Protein AF-A0A2X2WLP1-F1 (afdb_monomer_lite)

Foldseek 3Di:
DPPPCPPDPDDDDPVVVVVPDPCVPCLVCLLVVLVVVLVVLVVCVVVPNDPPVRSVVSNVVSVVVNVVCVVPSCVSVVVPPVVPVPPPPPDDDD

Sequence (94 aa):
MALWGGRFTQAADQRFKQFNDSLRFDYRLAEQDIVGSVAWSKALVTVGVLTADEQLQLEEALSALLEEVRVNPQQILGKRRGRYSQLGGRQTDR

Structure (mmCIF, N/CA/C/O backbone):
data_AF-A0A2X2WLP1-F1
#
_entry.id   AF-A0A2X2WLP1-F1
#
loop_
_atom_site.group_PDB
_atom_site.id
_atom_site.type_symbol
_atom_site.label_atom_id
_atom_site.label_alt_id
_atom_site.label_comp_id
_atom_site.label_asym_id
_atom_site.label_entity_id
_atom_site.label_seq_id
_atom_site.pdbx_PDB_ins_code
_atom_site.Cartn_x
_atom_site.Cartn_y
_atom_site.Cartn_z
_atom_site.occupancy
_atom_site.B_iso_or_equiv
_atom_site.auth_seq_id
_atom_site.auth_comp_id
_atom_site.auth_asym_id
_atom_site.auth_atom_id
_atom_site.pdbx_PDB_model_num
ATOM 1 N N . MET A 1 1 ? 14.011 8.810 -0.145 1.00 47.72 1 MET A N 1
ATOM 2 C CA . MET A 1 1 ? 14.582 7.990 0.939 1.00 47.72 1 MET A CA 1
ATOM 3 C C . MET A 1 1 ? 14.477 6.530 0.540 1.00 47.72 1 MET A C 1
ATOM 5 O O . MET A 1 1 ? 13.466 6.157 -0.045 1.00 47.72 1 MET A O 1
ATOM 9 N N . ALA A 1 2 ? 15.534 5.744 0.739 1.00 60.53 2 ALA A N 1
ATOM 10 C CA . ALA A 1 2 ? 15.461 4.292 0.593 1.00 60.53 2 ALA A CA 1
ATOM 11 C C . ALA A 1 2 ? 14.805 3.713 1.855 1.00 60.53 2 ALA A C 1
ATOM 13 O O . ALA A 1 2 ? 15.124 4.183 2.945 1.00 60.53 2 ALA A O 1
ATOM 14 N N . LEU A 1 3 ? 13.940 2.702 1.715 1.00 59.59 3 LEU A N 1
ATOM 15 C CA . LEU A 1 3 ? 13.254 2.033 2.838 1.00 59.59 3 LEU A CA 1
ATOM 16 C C . LEU A 1 3 ? 14.214 1.461 3.907 1.00 59.59 3 LEU A C 1
ATOM 18 O O . LEU A 1 3 ? 13.789 1.162 5.012 1.00 59.59 3 LEU A O 1
ATOM 22 N N . TRP A 1 4 ? 15.511 1.361 3.598 1.00 62.94 4 TRP A N 1
ATOM 23 C CA . TRP A 1 4 ? 16.538 0.706 4.416 1.00 62.94 4 TRP A CA 1
ATOM 24 C C . TRP A 1 4 ? 17.761 1.609 4.677 1.00 62.94 4 TRP A C 1
ATOM 26 O O . TRP A 1 4 ? 18.850 1.131 4.984 1.00 62.94 4 TRP A O 1
ATOM 36 N N . GLY A 1 5 ? 17.613 2.930 4.520 1.00 66.25 5 GLY A N 1
ATOM 37 C CA . GLY A 1 5 ? 18.733 3.882 4.570 1.00 66.25 5 GLY A CA 1
ATOM 38 C C . GLY A 1 5 ? 19.334 4.142 5.957 1.00 66.25 5 GLY A C 1
ATOM 39 O O . GLY A 1 5 ? 20.397 4.740 6.036 1.00 66.25 5 GLY A O 1
ATOM 40 N N . GLY A 1 6 ? 18.696 3.702 7.046 1.00 74.50 6 GLY A N 1
ATOM 41 C CA . GLY A 1 6 ? 19.116 4.060 8.410 1.00 74.50 6 GLY A CA 1
ATOM 42 C C . GLY A 1 6 ? 20.435 3.435 8.883 1.00 74.50 6 GLY A C 1
ATOM 43 O O . GLY A 1 6 ? 21.033 3.930 9.832 1.00 74.50 6 GLY A O 1
ATOM 44 N N . ARG A 1 7 ? 20.906 2.360 8.237 1.00 80.88 7 ARG A N 1
ATOM 45 C CA . ARG A 1 7 ? 22.129 1.633 8.634 1.00 80.88 7 ARG A CA 1
ATOM 46 C C . ARG A 1 7 ? 23.362 1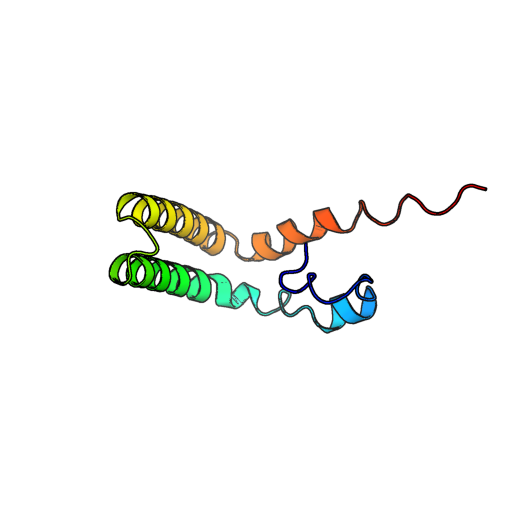.985 7.795 1.00 80.88 7 ARG A C 1
ATOM 48 O O . ARG A 1 7 ? 24.475 1.666 8.200 1.00 80.88 7 ARG A O 1
ATOM 55 N N . PHE A 1 8 ? 23.184 2.637 6.647 1.00 76.88 8 PHE A N 1
ATOM 56 C CA . PHE A 1 8 ? 24.270 2.971 5.726 1.00 76.88 8 PHE A CA 1
ATOM 57 C C . PHE A 1 8 ? 24.482 4.481 5.682 1.00 76.88 8 PHE A C 1
ATOM 59 O O . PHE A 1 8 ? 23.540 5.247 5.518 1.00 76.88 8 PHE A O 1
ATOM 66 N N . THR A 1 9 ? 25.735 4.909 5.798 1.00 76.75 9 THR A N 1
ATOM 67 C CA . THR A 1 9 ? 26.113 6.329 5.759 1.00 76.75 9 THR A CA 1
ATOM 68 C C . THR A 1 9 ? 26.303 6.858 4.336 1.00 76.75 9 THR A C 1
ATOM 70 O O . THR A 1 9 ? 26.270 8.067 4.123 1.00 76.75 9 THR A O 1
ATOM 73 N N . GLN A 1 10 ? 26.487 5.970 3.355 1.00 79.62 10 GLN A N 1
ATOM 74 C CA . GLN A 1 10 ? 26.735 6.312 1.954 1.00 79.62 10 GLN A CA 1
ATOM 75 C C . GLN A 1 10 ? 25.569 5.887 1.057 1.00 79.62 10 GLN A C 1
ATOM 77 O O . GLN A 1 10 ? 24.869 4.909 1.327 1.00 79.62 10 GLN A O 1
ATOM 82 N N . ALA A 1 11 ? 25.370 6.622 -0.038 1.00 76.62 11 ALA A N 1
ATOM 83 C CA . ALA A 1 11 ? 24.392 6.264 -1.056 1.00 76.62 11 ALA A CA 1
ATOM 84 C C . ALA A 1 11 ? 24.855 5.037 -1.862 1.00 76.62 11 ALA A C 1
ATOM 86 O O . ALA A 1 11 ? 26.044 4.862 -2.120 1.00 76.62 11 ALA A O 1
ATOM 87 N N . ALA A 1 12 ? 23.904 4.206 -2.296 1.00 75.25 12 ALA A N 1
ATOM 88 C CA . ALA A 1 12 ? 24.195 3.081 -3.180 1.00 75.25 12 ALA A CA 1
ATOM 89 C C . ALA A 1 12 ? 24.665 3.563 -4.565 1.00 75.25 12 ALA A C 1
ATOM 91 O O . ALA A 1 12 ? 24.093 4.508 -5.116 1.00 75.25 12 ALA A O 1
ATOM 92 N N . ASP A 1 13 ? 25.651 2.868 -5.144 1.00 85.56 13 ASP A N 1
ATOM 93 C CA . ASP A 1 13 ? 26.092 3.080 -6.530 1.00 85.56 13 ASP A CA 1
ATOM 94 C C . ASP A 1 13 ? 24.892 2.963 -7.490 1.00 85.56 13 ASP A C 1
A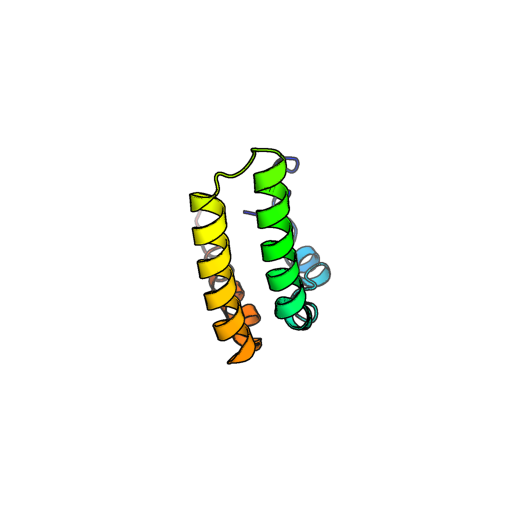TOM 96 O O . ASP A 1 13 ? 24.018 2.100 -7.345 1.00 85.56 13 ASP A O 1
ATOM 100 N N . GLN A 1 14 ? 24.830 3.849 -8.485 1.00 82.00 14 GLN A N 1
ATOM 101 C CA . GLN A 1 14 ? 23.707 3.929 -9.416 1.00 82.00 14 GLN A CA 1
ATOM 102 C C . GLN A 1 14 ? 23.535 2.651 -10.250 1.00 82.00 14 GLN A C 1
ATOM 104 O O . GLN A 1 14 ? 22.401 2.247 -10.515 1.00 82.00 14 GLN A O 1
ATOM 109 N N . ARG A 1 15 ? 24.633 1.985 -10.623 1.00 84.75 15 ARG A N 1
ATOM 110 C CA . ARG A 1 15 ? 24.613 0.706 -11.349 1.00 84.75 15 ARG A CA 1
ATOM 111 C C . ARG A 1 15 ? 24.089 -0.404 -10.455 1.00 84.75 15 ARG A C 1
ATOM 113 O O . ARG A 1 15 ? 23.246 -1.182 -10.887 1.00 84.75 15 ARG A O 1
ATOM 120 N N . PHE A 1 16 ? 24.523 -0.427 -9.194 1.00 84.88 16 PHE A N 1
ATOM 121 C CA . PHE A 1 16 ? 24.009 -1.380 -8.211 1.00 84.88 16 PHE A CA 1
ATOM 122 C C . PHE A 1 16 ? 22.501 -1.200 -8.005 1.00 84.88 16 PHE A C 1
ATOM 124 O O . PHE A 1 16 ? 21.748 -2.171 -8.002 1.00 84.88 16 PHE A O 1
ATOM 131 N N . LYS A 1 17 ? 22.036 0.051 -7.934 1.00 81.75 17 LYS A N 1
ATOM 132 C CA . LYS A 1 17 ? 20.610 0.360 -7.823 1.00 81.75 17 LYS A CA 1
ATOM 133 C C . LYS A 1 17 ? 19.809 -0.118 -9.036 1.00 81.75 17 LYS A C 1
ATOM 135 O O . LYS A 1 17 ? 18.757 -0.712 -8.849 1.00 81.75 17 LYS A O 1
ATOM 140 N N . GLN A 1 18 ? 20.285 0.127 -10.257 1.00 84.19 18 GLN A N 1
ATOM 141 C CA . GLN A 1 18 ? 19.612 -0.334 -11.481 1.00 84.19 18 GLN A CA 1
ATOM 142 C C . GLN A 1 18 ? 19.594 -1.860 -11.594 1.00 84.19 1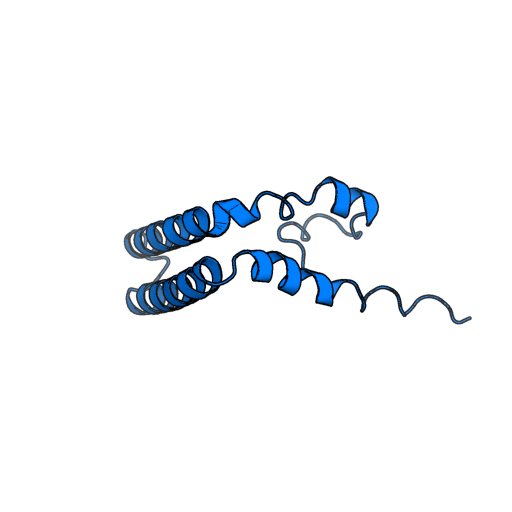8 GLN A C 1
ATOM 144 O O . GLN A 1 18 ? 18.612 -2.425 -12.063 1.00 84.19 18 GLN A O 1
ATOM 149 N N . PHE A 1 19 ? 20.670 -2.518 -11.160 1.00 86.69 19 PHE A N 1
ATOM 150 C CA . PHE A 1 19 ? 20.764 -3.972 -11.147 1.00 86.69 19 PHE A CA 1
ATOM 151 C C . PHE A 1 19 ? 19.777 -4.605 -10.157 1.00 86.69 19 PHE A C 1
ATOM 153 O O . PHE A 1 19 ? 19.141 -5.603 -10.481 1.00 86.69 19 PHE A O 1
ATOM 160 N N . ASN A 1 20 ? 19.625 -4.009 -8.972 1.00 87.50 20 ASN A N 1
ATOM 161 C CA . ASN A 1 20 ? 18.733 -4.501 -7.924 1.00 87.50 20 ASN A CA 1
ATOM 162 C C . ASN A 1 20 ? 17.253 -4.116 -8.133 1.00 87.50 20 ASN A C 1
ATOM 164 O O . ASN A 1 20 ? 16.382 -4.736 -7.532 1.00 87.50 20 ASN A O 1
ATOM 168 N N . ASP A 1 21 ? 16.948 -3.114 -8.966 1.00 86.50 21 ASP A N 1
ATOM 169 C CA . ASP A 1 21 ? 15.575 -2.630 -9.153 1.00 86.50 21 ASP A CA 1
ATOM 170 C C . ASP A 1 21 ? 14.712 -3.638 -9.928 1.00 86.50 21 ASP A C 1
ATOM 172 O O . ASP A 1 21 ? 14.888 -3.863 -11.131 1.00 86.50 21 ASP A O 1
ATOM 176 N N . SER A 1 22 ? 13.731 -4.216 -9.240 1.00 90.56 22 SER A N 1
ATOM 177 C CA . SER A 1 22 ? 12.795 -5.189 -9.804 1.00 90.56 22 SER A CA 1
ATOM 178 C C . SER A 1 22 ? 11.537 -4.553 -10.402 1.00 90.56 22 SER A C 1
ATOM 180 O O . SER A 1 22 ? 10.812 -5.192 -11.164 1.00 90.56 22 SER A O 1
ATOM 182 N N . LEU A 1 23 ? 11.305 -3.255 -10.155 1.00 87.75 23 LEU A N 1
ATOM 183 C CA . LEU A 1 23 ? 10.062 -2.568 -10.527 1.00 87.75 23 LEU A CA 1
ATOM 184 C C . LEU A 1 23 ? 9.726 -2.670 -12.023 1.00 87.75 23 LEU A C 1
ATOM 186 O O . LEU A 1 23 ? 8.557 -2.706 -12.395 1.00 87.75 23 LEU A O 1
ATOM 190 N N . ARG A 1 24 ? 10.749 -2.757 -12.883 1.00 87.44 24 ARG A N 1
ATOM 191 C CA . ARG A 1 24 ? 10.601 -2.914 -14.341 1.00 87.44 24 ARG A CA 1
ATOM 192 C C . ARG A 1 24 ? 9.791 -4.149 -14.756 1.00 87.44 24 ARG A C 1
ATOM 194 O O . ARG A 1 24 ? 9.304 -4.186 -15.880 1.00 87.44 24 ARG A O 1
ATOM 201 N N . PHE A 1 25 ? 9.666 -5.148 -13.884 1.00 89.00 25 PHE A N 1
ATOM 202 C CA . PHE A 1 25 ? 8.854 -6.343 -14.114 1.00 89.00 25 PHE A CA 1
ATOM 203 C C . PHE A 1 25 ? 7.814 -6.574 -13.007 1.00 89.00 25 PHE A C 1
ATOM 205 O O . PHE A 1 25 ? 6.708 -7.012 -13.325 1.00 89.00 25 PHE A O 1
ATOM 212 N N . ASP A 1 26 ? 8.108 -6.202 -11.757 1.00 92.88 26 ASP A N 1
ATOM 213 C CA . ASP A 1 26 ? 7.196 -6.393 -10.618 1.00 92.88 26 ASP A CA 1
ATOM 214 C C . ASP A 1 26 ? 5.949 -5.505 -10.668 1.00 92.88 26 ASP A C 1
ATOM 216 O O . ASP A 1 26 ? 4.960 -5.828 -10.020 1.00 92.88 26 ASP A O 1
ATOM 220 N N . TYR A 1 27 ? 5.927 -4.429 -11.468 1.00 90.44 27 TYR A N 1
ATOM 221 C CA . TYR A 1 27 ? 4.724 -3.589 -11.620 1.00 90.44 27 TYR A CA 1
ATOM 222 C C . TYR A 1 27 ? 3.483 -4.383 -12.072 1.00 90.44 27 TYR A C 1
ATOM 224 O O . TYR A 1 27 ? 2.357 -3.951 -11.848 1.00 90.44 27 TYR A O 1
ATOM 232 N N . ARG A 1 28 ? 3.682 -5.562 -12.676 1.00 91.94 28 ARG A N 1
ATOM 233 C CA . ARG A 1 28 ? 2.614 -6.503 -13.041 1.00 91.94 28 ARG A CA 1
ATOM 234 C C . ARG A 1 28 ? 1.867 -7.072 -11.832 1.00 91.94 28 ARG A C 1
ATOM 236 O O . ARG A 1 28 ? 0.764 -7.571 -12.009 1.00 91.94 28 ARG A O 1
ATOM 243 N N . LEU A 1 29 ? 2.475 -7.024 -10.647 1.00 94.94 29 LEU A N 1
ATOM 244 C CA . LEU A 1 29 ? 1.912 -7.502 -9.385 1.00 94.94 29 LEU A CA 1
ATOM 245 C C . LEU A 1 29 ? 1.235 -6.388 -8.571 1.00 94.94 29 LEU A C 1
ATOM 247 O O . LEU A 1 29 ? 0.828 -6.617 -7.435 1.00 94.94 29 LEU A O 1
ATOM 251 N N . ALA A 1 30 ? 1.124 -5.175 -9.123 1.00 93.88 30 ALA A N 1
ATOM 252 C CA . ALA A 1 30 ? 0.607 -4.021 -8.395 1.00 93.88 30 ALA A CA 1
ATOM 253 C C . ALA A 1 30 ? -0.837 -4.216 -7.906 1.00 93.88 30 ALA A C 1
ATOM 255 O O . ALA A 1 30 ? -1.158 -3.810 -6.794 1.00 93.88 30 ALA A O 1
ATOM 256 N N . GLU A 1 31 ? -1.700 -4.878 -8.684 1.00 94.94 31 GLU A N 1
ATOM 257 C CA . GLU A 1 31 ? -3.070 -5.168 -8.241 1.00 94.94 31 GLU A CA 1
ATOM 258 C C . GLU A 1 31 ? -3.087 -6.100 -7.021 1.00 94.94 31 GLU A C 1
ATOM 260 O O . GLU A 1 31 ? -3.825 -5.864 -6.066 1.00 94.94 31 GLU A O 1
ATOM 265 N N . GLN A 1 32 ? -2.246 -7.138 -7.021 1.00 96.81 32 GLN A N 1
ATOM 266 C CA . GLN A 1 32 ? -2.139 -8.083 -5.910 1.00 96.81 32 GLN A CA 1
ATOM 267 C C . GLN A 1 32 ? -1.568 -7.411 -4.657 1.00 96.81 32 GLN A C 1
ATOM 269 O O . GLN A 1 32 ? -2.063 -7.662 -3.560 1.00 96.81 32 GLN A O 1
ATOM 274 N N . ASP A 1 33 ? -0.569 -6.539 -4.818 1.00 96.19 33 ASP A N 1
ATOM 275 C CA . ASP A 1 33 ? 0.027 -5.769 -3.720 1.00 96.19 33 ASP A CA 1
ATOM 276 C C . ASP A 1 33 ? -0.992 -4.816 -3.072 1.00 96.19 33 ASP A C 1
ATOM 278 O O . ASP A 1 33 ? -1.096 -4.745 -1.845 1.00 96.19 33 ASP A O 1
ATOM 282 N N . ILE A 1 34 ? -1.823 -4.150 -3.882 1.00 96.06 34 ILE A N 1
ATOM 283 C CA . ILE A 1 34 ? -2.886 -3.266 -3.389 1.00 96.06 34 ILE A CA 1
ATOM 284 C C . ILE A 1 34 ? -3.961 -4.057 -2.633 1.00 96.06 34 ILE A C 1
ATOM 286 O O . ILE A 1 34 ? -4.321 -3.685 -1.516 1.00 96.06 34 ILE A O 1
ATOM 290 N N . VAL A 1 35 ? -4.443 -5.176 -3.186 1.00 96.62 35 VAL A N 1
ATOM 291 C CA . VAL A 1 35 ? -5.436 -6.026 -2.500 1.00 96.62 35 VAL A CA 1
ATOM 292 C C . VAL A 1 35 ? -4.869 -6.588 -1.192 1.00 96.62 35 VAL A C 1
ATOM 294 O O . VAL A 1 35 ? -5.546 -6.567 -0.162 1.00 96.62 35 VAL A O 1
ATOM 297 N N . GLY A 1 36 ? -3.611 -7.036 -1.205 1.00 97.69 36 GLY A N 1
ATOM 298 C CA . GLY A 1 36 ? -2.905 -7.479 -0.004 1.00 97.69 36 GLY A CA 1
ATOM 299 C C . GLY A 1 36 ? -2.788 -6.371 1.044 1.00 97.69 36 GLY A C 1
ATOM 300 O O . GLY A 1 36 ? -3.022 -6.619 2.226 1.00 97.69 36 GLY A O 1
ATOM 301 N N . SER A 1 37 ? -2.519 -5.136 0.616 1.00 97.94 37 SER A N 1
ATOM 302 C CA . SER A 1 37 ? -2.439 -3.964 1.495 1.00 97.94 37 SER A CA 1
ATOM 303 C C . SER A 1 37 ? -3.780 -3.630 2.155 1.00 97.94 37 SER A C 1
ATOM 305 O O . SER A 1 37 ? -3.804 -3.308 3.342 1.00 97.94 37 SER A O 1
ATOM 307 N N . VAL A 1 38 ? -4.902 -3.765 1.436 1.00 97.50 38 VAL A N 1
ATOM 308 C CA . VAL A 1 38 ? -6.251 -3.600 2.013 1.00 97.50 38 VAL A CA 1
ATOM 309 C C . VAL A 1 38 ? -6.548 -4.688 3.048 1.00 97.50 38 VAL A C 1
ATOM 311 O O . VAL A 1 38 ? -7.071 -4.406 4.124 1.00 97.50 38 VAL A O 1
ATOM 314 N N . ALA A 1 39 ? -6.199 -5.944 2.763 1.00 97.75 39 ALA A N 1
ATOM 315 C CA . ALA A 1 39 ? -6.369 -7.023 3.737 1.00 97.75 39 ALA A CA 1
ATOM 316 C C . ALA A 1 39 ? -5.502 -6.796 4.988 1.00 97.75 39 ALA A C 1
ATOM 318 O O . ALA A 1 39 ? -5.955 -7.003 6.116 1.00 97.75 39 ALA A O 1
ATOM 319 N N . TRP A 1 40 ? -4.270 -6.320 4.795 1.00 98.06 40 TRP A N 1
ATOM 320 C CA . TRP A 1 40 ? -3.360 -6.001 5.887 1.00 98.06 40 TRP A CA 1
ATOM 321 C C . TRP A 1 40 ? -3.854 -4.825 6.735 1.00 98.06 40 TRP A C 1
ATOM 323 O O . TRP A 1 40 ? -3.790 -4.902 7.960 1.00 98.06 40 TRP A O 1
ATOM 333 N N . SER A 1 41 ? -4.416 -3.773 6.129 1.00 97.81 41 SER A N 1
ATOM 334 C CA . SER A 1 41 ? -4.975 -2.647 6.891 1.00 97.81 41 SER A CA 1
ATOM 335 C C . SER A 1 41 ? -6.125 -3.090 7.802 1.00 97.81 41 SER A C 1
ATOM 337 O O . SER A 1 41 ? -6.182 -2.673 8.957 1.00 97.81 41 SER A O 1
ATOM 339 N N . LYS A 1 42 ? -6.972 -4.024 7.346 1.00 97.31 42 LYS A N 1
ATOM 340 C CA . LYS A 1 42 ? -8.018 -4.652 8.175 1.00 97.31 42 LYS A CA 1
ATOM 341 C C . LYS A 1 42 ? -7.428 -5.442 9.341 1.00 97.31 42 LYS A C 1
ATOM 343 O O . LYS A 1 42 ? -7.931 -5.344 10.457 1.00 97.31 42 LYS A O 1
ATOM 348 N N . ALA A 1 43 ? -6.339 -6.179 9.117 1.00 98.06 43 ALA A N 1
ATOM 349 C CA . ALA A 1 43 ? -5.635 -6.883 10.189 1.00 98.06 43 ALA A CA 1
ATOM 350 C C . ALA A 1 43 ? -5.026 -5.917 11.224 1.00 98.06 43 ALA A C 1
ATOM 352 O O . ALA A 1 43 ? -5.035 -6.212 12.413 1.00 98.06 43 ALA A O 1
ATOM 353 N N . LEU A 1 44 ? -4.546 -4.741 10.811 1.00 98.12 44 LEU A N 1
ATOM 354 C CA . LEU A 1 44 ? -3.998 -3.745 11.739 1.00 98.12 44 LEU A CA 1
ATOM 355 C C . LEU A 1 44 ? -5.053 -3.139 12.677 1.00 98.12 44 LEU A C 1
ATOM 357 O O . LEU A 1 44 ? -4.716 -2.769 13.803 1.00 98.12 44 LEU A O 1
ATOM 361 N N . VAL A 1 45 ? -6.321 -3.086 12.259 1.00 98.00 45 VAL A N 1
ATOM 362 C CA . VAL A 1 45 ? -7.429 -2.680 13.142 1.00 98.00 45 VAL A CA 1
ATOM 363 C C . VAL A 1 45 ? -7.652 -3.704 14.251 1.00 98.00 45 VAL A C 1
ATOM 365 O O . VAL A 1 45 ? -7.872 -3.325 15.399 1.00 98.00 45 VAL A O 1
ATOM 368 N N . THR A 1 46 ? -7.544 -5.005 13.955 1.00 97.75 46 THR A N 1
ATOM 369 C CA . THR A 1 46 ? -7.811 -6.056 14.958 1.00 97.75 46 THR A CA 1
ATOM 370 C C . THR A 1 46 ? -6.794 -6.065 16.097 1.00 97.75 46 THR A C 1
ATOM 372 O O . THR A 1 46 ? -7.120 -6.484 17.206 1.00 97.75 46 THR A O 1
ATOM 375 N N . VAL A 1 47 ? -5.581 -5.569 15.843 1.00 97.88 47 VAL A N 1
ATOM 376 C CA . VAL A 1 47 ? -4.511 -5.423 16.842 1.00 97.88 47 VAL A CA 1
ATOM 377 C C . VAL A 1 47 ? -4.396 -4.000 17.402 1.00 97.88 47 VAL A C 1
ATOM 379 O O . VAL A 1 47 ? -3.468 -3.716 18.155 1.00 97.88 47 VAL A O 1
ATOM 382 N N . GLY A 1 48 ? -5.321 -3.101 17.047 1.00 96.69 48 GLY A N 1
ATOM 383 C CA . GLY A 1 48 ? -5.380 -1.734 17.574 1.00 96.69 48 GLY A CA 1
ATOM 384 C C . GLY A 1 48 ? -4.256 -0.810 17.100 1.00 96.69 48 GLY A C 1
ATOM 385 O O . GLY A 1 48 ? -3.989 0.197 17.749 1.00 96.69 48 GLY A O 1
ATOM 386 N N . VAL A 1 49 ? -3.581 -1.142 15.994 1.00 98.06 49 VAL A N 1
ATOM 387 C CA . VAL A 1 49 ? -2.564 -0.268 15.379 1.00 98.06 49 VAL A CA 1
ATOM 388 C C . VAL A 1 49 ? -3.221 0.846 14.564 1.00 98.06 49 VAL A C 1
ATOM 390 O O . VAL A 1 49 ? -2.691 1.952 14.519 1.00 98.06 49 VAL A O 1
ATOM 393 N N . LEU A 1 50 ? -4.359 0.553 13.931 1.00 97.31 50 LEU A N 1
ATOM 394 C CA . LEU A 1 50 ? -5.183 1.525 13.215 1.00 97.31 50 LEU A CA 1
ATOM 395 C C . LEU A 1 50 ? -6.564 1.621 13.857 1.00 97.31 50 LEU A C 1
ATOM 397 O O . LEU A 1 50 ? -7.128 0.621 14.307 1.00 97.31 50 LEU A O 1
ATOM 401 N N . THR A 1 51 ? -7.132 2.819 13.837 1.00 98.25 51 THR A N 1
ATOM 402 C CA . THR A 1 51 ? -8.563 3.020 14.073 1.00 98.25 51 THR A CA 1
ATOM 403 C C . THR A 1 51 ? -9.384 2.576 12.857 1.00 98.25 51 THR A C 1
ATOM 405 O O . THR A 1 51 ? -8.865 2.428 11.748 1.00 98.25 51 THR A O 1
ATOM 408 N N . ALA A 1 52 ? -10.689 2.369 13.055 1.00 97.56 52 ALA A N 1
ATOM 409 C CA . ALA A 1 52 ? -11.600 2.030 11.961 1.00 97.56 52 ALA A CA 1
ATOM 410 C C . ALA A 1 52 ? -11.658 3.140 10.892 1.00 97.56 52 ALA A C 1
ATOM 412 O O . ALA A 1 52 ? -11.652 2.839 9.702 1.00 97.56 52 ALA A O 1
ATOM 413 N N . ASP A 1 53 ? -11.637 4.409 11.311 1.00 98.06 53 ASP A N 1
ATOM 414 C CA . ASP A 1 53 ? -11.675 5.554 10.396 1.00 98.06 53 ASP A CA 1
ATOM 415 C C . ASP A 1 53 ? -10.392 5.655 9.557 1.00 98.06 53 ASP A C 1
ATOM 417 O O . ASP A 1 53 ? -10.456 5.864 8.346 1.00 98.06 53 ASP A O 1
ATOM 421 N N . GLU A 1 54 ? -9.219 5.449 10.170 1.00 97.88 54 GLU A N 1
ATOM 422 C CA . GLU A 1 54 ? -7.942 5.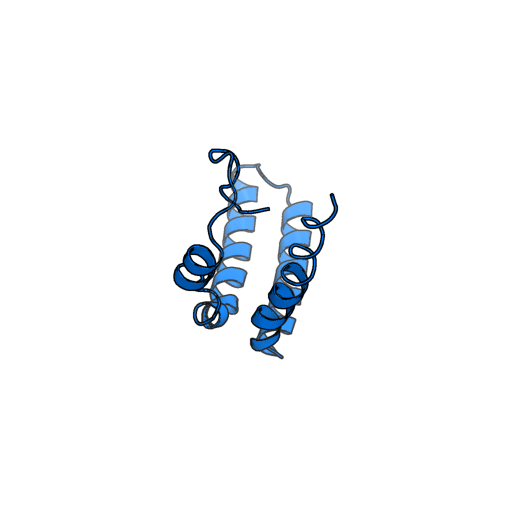408 9.442 1.00 97.88 54 GLU A CA 1
ATOM 423 C C . GLU A 1 54 ? -7.903 4.251 8.441 1.00 97.88 54 GLU A C 1
ATOM 425 O O . GLU A 1 54 ? -7.424 4.418 7.318 1.00 97.88 54 GLU A O 1
ATOM 430 N N . GLN A 1 55 ? -8.422 3.080 8.824 1.00 98.25 55 GLN A N 1
ATOM 431 C CA . GLN A 1 55 ? -8.491 1.929 7.930 1.00 98.25 55 GLN A CA 1
ATOM 432 C C . GLN A 1 55 ? -9.410 2.191 6.738 1.00 98.25 55 GLN A C 1
ATOM 434 O O . GLN A 1 55 ? -9.029 1.849 5.617 1.00 98.25 55 GLN A O 1
ATOM 439 N N . LEU A 1 56 ? -10.566 2.821 6.958 1.00 98.06 56 LEU A N 1
ATOM 440 C CA . LEU A 1 56 ? -11.498 3.169 5.890 1.00 98.06 56 LEU A CA 1
ATOM 441 C C . LEU A 1 56 ? -10.861 4.151 4.899 1.00 98.06 56 LEU A C 1
ATOM 443 O O . LEU A 1 56 ? -10.878 3.901 3.697 1.00 98.06 56 LEU A O 1
ATOM 447 N N . GLN A 1 57 ? -10.210 5.207 5.395 1.00 98.12 57 GLN A N 1
ATOM 448 C CA . GLN A 1 57 ? -9.495 6.167 4.544 1.00 98.12 57 GLN A CA 1
ATOM 449 C C . GLN A 1 57 ? -8.379 5.497 3.726 1.00 98.12 57 GLN A C 1
ATOM 451 O O . GLN A 1 57 ? -8.189 5.803 2.546 1.00 98.12 57 GLN A O 1
ATOM 456 N N . LEU A 1 58 ? -7.646 4.558 4.334 1.00 97.56 58 LEU A N 1
ATOM 457 C CA . LEU A 1 58 ? -6.633 3.754 3.649 1.00 97.56 58 LEU A CA 1
ATOM 458 C C . LEU A 1 58 ? -7.243 2.873 2.555 1.00 97.56 58 LEU A C 1
ATOM 460 O O . LEU A 1 58 ? -6.697 2.806 1.456 1.00 97.56 58 LEU A O 1
ATOM 464 N N . GLU A 1 59 ? -8.358 2.199 2.836 1.00 98.00 59 GLU A N 1
ATOM 465 C CA . GLU A 1 59 ? -9.052 1.344 1.869 1.00 98.00 59 GLU A CA 1
ATOM 466 C C . GLU A 1 59 ? -9.613 2.146 0.690 1.00 98.00 59 GLU A C 1
ATOM 468 O O . GLU A 1 59 ? -9.457 1.721 -0.456 1.00 98.00 59 GLU A O 1
ATOM 473 N N . GLU A 1 60 ? -10.181 3.328 0.932 1.00 97.88 60 GLU A N 1
ATOM 474 C CA . GLU A 1 60 ? -10.651 4.236 -0.121 1.00 97.88 60 GLU A CA 1
ATOM 475 C C . GLU A 1 60 ? -9.500 4.702 -1.022 1.00 97.88 60 GLU A C 1
ATOM 477 O O . GLU A 1 60 ? -9.585 4.600 -2.249 1.00 97.88 60 GLU A O 1
ATOM 482 N N . ALA A 1 61 ? -8.388 5.148 -0.429 1.00 97.50 61 ALA A N 1
ATOM 483 C CA . ALA A 1 61 ? -7.217 5.589 -1.181 1.00 97.50 61 ALA A CA 1
ATOM 484 C C . ALA A 1 61 ? -6.586 4.448 -2.001 1.00 97.50 61 ALA A C 1
ATOM 486 O O . ALA A 1 61 ? -6.208 4.645 -3.158 1.00 97.50 61 ALA A O 1
ATOM 487 N N . LEU A 1 62 ? -6.491 3.246 -1.424 1.00 97.12 62 LEU A N 1
ATOM 488 C CA . LEU A 1 62 ? -5.990 2.054 -2.112 1.00 97.12 62 LEU A CA 1
ATOM 489 C C . LEU A 1 62 ? -6.925 1.613 -3.243 1.00 97.12 62 LEU A C 1
ATOM 491 O O . LEU A 1 62 ? -6.447 1.213 -4.302 1.00 97.12 62 LEU A O 1
ATOM 495 N N . SER A 1 63 ? -8.239 1.735 -3.058 1.00 96.25 63 SER A N 1
ATOM 496 C CA . SER A 1 63 ? -9.227 1.416 -4.094 1.00 96.25 63 SER A CA 1
ATOM 497 C C . SER A 1 63 ? -9.149 2.395 -5.265 1.00 96.25 63 SER A C 1
ATOM 499 O O . SER A 1 63 ? -9.139 1.971 -6.417 1.00 96.25 63 SER A O 1
ATOM 501 N N . ALA A 1 64 ? -9.001 3.695 -4.993 1.00 95.81 64 ALA A N 1
ATOM 502 C CA . ALA A 1 64 ? -8.766 4.689 -6.040 1.00 95.81 64 ALA A CA 1
ATOM 503 C C . ALA A 1 64 ? -7.461 4.406 -6.806 1.00 95.81 64 ALA A C 1
ATOM 505 O O . ALA A 1 64 ? -7.433 4.450 -8.037 1.00 95.81 64 ALA A O 1
ATOM 506 N N . LEU A 1 65 ? -6.392 4.041 -6.087 1.00 94.25 65 LEU A N 1
ATOM 507 C CA . LEU A 1 65 ? -5.119 3.659 -6.695 1.00 94.25 65 LEU A CA 1
ATOM 508 C C . LEU A 1 65 ? -5.245 2.398 -7.562 1.00 94.25 65 LEU A C 1
ATOM 510 O O . LEU A 1 65 ? -4.626 2.329 -8.621 1.00 94.25 65 LEU A O 1
ATOM 514 N N . LEU A 1 66 ? -6.038 1.412 -7.137 1.00 94.62 66 LEU A N 1
ATOM 515 C CA . LEU A 1 66 ? -6.279 0.192 -7.905 1.00 94.62 66 LEU A CA 1
ATOM 516 C C . LEU A 1 66 ? -6.905 0.507 -9.264 1.00 94.62 66 LEU A C 1
ATOM 518 O O . LEU A 1 66 ? -6.465 -0.031 -10.279 1.00 94.62 66 LEU A O 1
ATOM 522 N N . GLU A 1 67 ? -7.884 1.408 -9.294 1.00 95.31 67 GLU A N 1
ATOM 523 C CA . GLU A 1 67 ? -8.523 1.833 -10.539 1.00 95.31 67 GLU A CA 1
ATOM 524 C C . GLU A 1 67 ? -7.546 2.587 -11.455 1.00 95.31 67 GLU A C 1
ATOM 526 O O . GLU A 1 67 ? -7.482 2.293 -12.650 1.00 95.31 67 GLU A O 1
ATOM 531 N N . GLU A 1 68 ? -6.700 3.474 -10.913 1.00 93.12 68 GLU A N 1
ATOM 532 C CA . GLU A 1 68 ? -5.617 4.104 -11.692 1.00 93.12 68 GLU A CA 1
ATOM 533 C C . GLU A 1 68 ? -4.685 3.055 -12.320 1.00 93.12 68 GLU A C 1
ATOM 535 O O . GLU A 1 68 ? -4.344 3.134 -13.505 1.00 93.12 68 GLU A O 1
ATOM 540 N N . VAL A 1 69 ? -4.286 2.052 -11.531 1.00 92.31 69 VAL A N 1
ATOM 541 C CA . VAL A 1 69 ? -3.381 0.985 -11.971 1.00 92.31 69 VAL A CA 1
ATOM 542 C C . VAL A 1 69 ? -4.029 0.108 -13.037 1.00 92.31 69 VAL A C 1
ATOM 544 O O . VAL A 1 69 ? -3.357 -0.229 -14.007 1.00 92.31 69 VAL A O 1
ATOM 547 N N . ARG A 1 70 ? -5.317 -0.223 -12.913 1.00 92.50 70 ARG A N 1
ATOM 548 C CA . ARG A 1 70 ? -6.055 -1.009 -13.917 1.00 92.50 70 ARG A CA 1
ATOM 549 C C . ARG A 1 70 ? -6.167 -0.284 -15.251 1.00 92.50 70 ARG A C 1
ATOM 551 O O . ARG A 1 70 ? -5.996 -0.901 -16.300 1.00 92.50 70 ARG A O 1
ATOM 558 N N . VAL A 1 71 ? -6.422 1.023 -15.214 1.00 94.00 71 VAL A N 1
ATOM 559 C CA . VAL A 1 71 ? -6.522 1.855 -16.421 1.00 94.00 71 VAL A CA 1
ATOM 560 C C . VAL A 1 71 ? -5.159 2.017 -17.092 1.00 94.00 71 VAL A C 1
ATOM 562 O O . VAL A 1 71 ? -5.062 1.960 -18.319 1.00 94.00 71 VAL A O 1
ATOM 565 N N . ASN A 1 72 ? -4.092 2.220 -16.312 1.00 91.19 72 ASN A N 1
ATOM 566 C CA . ASN A 1 72 ? -2.750 2.405 -16.854 1.00 91.19 72 ASN A CA 1
ATOM 567 C C . ASN A 1 72 ? -1.645 1.846 -15.935 1.00 91.19 72 ASN A C 1
ATOM 569 O O . ASN A 1 72 ? -0.978 2.605 -15.219 1.00 91.19 72 ASN A O 1
ATOM 573 N N . PRO A 1 73 ? -1.325 0.543 -16.043 1.00 85.44 73 PRO A N 1
ATOM 574 C CA . PRO A 1 73 ? -0.299 -0.084 -15.206 1.00 85.44 73 PRO A CA 1
ATOM 575 C C . PRO A 1 73 ? 1.101 0.521 -15.411 1.00 85.44 73 PRO A C 1
ATOM 577 O O . PRO A 1 73 ? 1.933 0.543 -14.503 1.00 85.44 73 PRO A O 1
ATOM 580 N N . GLN A 1 74 ? 1.375 1.054 -16.609 1.00 85.44 74 GLN A N 1
ATOM 581 C CA . GLN A 1 74 ? 2.669 1.646 -16.970 1.00 85.44 74 GLN A CA 1
ATOM 582 C C . GLN A 1 74 ? 2.936 2.971 -16.237 1.00 85.44 74 GLN A C 1
ATOM 584 O O . GLN A 1 74 ? 4.092 3.393 -16.117 1.00 85.44 74 GLN A O 1
ATOM 589 N N . GLN A 1 75 ? 1.902 3.625 -15.694 1.00 84.88 75 GLN A N 1
ATOM 590 C CA . GLN A 1 75 ? 2.044 4.867 -14.929 1.00 84.88 75 GLN A CA 1
ATOM 591 C C . GLN A 1 75 ? 2.958 4.693 -13.700 1.00 84.88 75 GLN A C 1
ATOM 593 O O . GLN A 1 75 ? 3.674 5.628 -13.320 1.00 84.88 75 GLN A O 1
ATOM 598 N N . ILE A 1 76 ? 3.010 3.482 -13.129 1.00 81.88 76 ILE A N 1
ATOM 599 C CA . ILE A 1 76 ? 3.889 3.111 -12.007 1.00 81.88 76 ILE A CA 1
ATOM 600 C C . ILE A 1 76 ? 5.368 3.322 -12.367 1.00 81.88 76 ILE A C 1
ATOM 602 O O . ILE A 1 76 ? 6.154 3.816 -11.552 1.00 81.88 76 ILE A O 1
ATOM 606 N N . LEU A 1 77 ? 5.752 3.018 -13.611 1.00 80.06 77 LEU A N 1
ATOM 607 C CA . LEU A 1 77 ? 7.128 3.168 -14.090 1.00 80.06 77 LEU A CA 1
ATOM 608 C C . LEU A 1 77 ? 7.504 4.647 -14.289 1.00 80.06 77 LEU A C 1
ATOM 610 O O . LEU A 1 77 ? 8.645 5.049 -14.041 1.00 80.06 77 LEU A O 1
ATOM 614 N N . GLY A 1 78 ? 6.536 5.479 -14.691 1.00 65.81 78 GLY A N 1
ATOM 615 C CA . GLY A 1 78 ? 6.724 6.911 -14.943 1.00 65.81 78 GLY A CA 1
ATOM 616 C C . GLY A 1 78 ? 6.967 7.734 -13.675 1.00 65.81 78 GLY A C 1
ATOM 617 O O . GLY A 1 78 ? 7.872 8.574 -13.651 1.00 65.81 78 GLY A O 1
ATOM 618 N N . LYS A 1 79 ? 6.239 7.449 -12.582 1.00 58.66 79 LYS A N 1
ATOM 619 C CA . LYS A 1 79 ? 6.342 8.204 -11.313 1.00 58.66 79 LYS A CA 1
ATOM 620 C C . LYS A 1 79 ? 7.737 8.103 -10.651 1.00 58.66 79 LYS A C 1
ATOM 622 O O . LYS A 1 79 ? 8.103 8.962 -9.848 1.00 58.66 79 LYS A O 1
ATOM 627 N N . ARG A 1 80 ? 8.577 7.113 -11.005 1.00 56.84 80 ARG A N 1
ATOM 628 C CA . ARG A 1 80 ? 9.967 6.993 -10.500 1.00 56.84 80 ARG A CA 1
ATOM 629 C C . ARG A 1 80 ? 11.013 7.783 -11.294 1.00 56.84 80 ARG A C 1
ATOM 631 O O . ARG A 1 80 ? 12.050 8.123 -10.721 1.00 56.84 80 ARG A O 1
ATOM 638 N N . ARG A 1 81 ? 10.770 8.091 -12.574 1.00 47.09 81 ARG A N 1
ATOM 639 C CA . ARG A 1 81 ? 11.767 8.729 -13.462 1.00 47.09 81 ARG A CA 1
ATOM 640 C C . ARG A 1 81 ? 12.126 10.158 -13.031 1.00 47.09 81 ARG A C 1
ATOM 642 O O . ARG A 1 81 ? 13.272 10.566 -13.189 1.00 47.09 81 ARG A O 1
ATOM 649 N N . GLY A 1 82 ? 11.193 10.881 -12.405 1.00 40.16 82 GLY A N 1
ATOM 650 C CA . GLY A 1 82 ? 11.377 12.280 -11.989 1.00 40.16 82 GLY A CA 1
ATOM 651 C C . GLY A 1 82 ? 12.324 12.519 -10.804 1.00 40.16 82 GLY A C 1
ATOM 652 O O . GLY A 1 82 ? 12.727 13.652 -10.575 1.00 40.16 82 GLY A O 1
ATOM 653 N N . ARG A 1 83 ? 12.725 11.483 -10.050 1.00 43.91 83 ARG A N 1
ATOM 654 C CA . ARG A 1 83 ? 13.629 11.651 -8.890 1.00 43.91 83 ARG A CA 1
ATOM 655 C C . ARG A 1 83 ? 15.117 11.549 -9.223 1.00 43.91 83 ARG A C 1
ATOM 657 O O . ARG A 1 83 ? 15.940 11.838 -8.361 1.00 43.91 83 ARG A O 1
ATOM 664 N N . TYR A 1 84 ? 15.468 11.136 -10.440 1.00 44.91 84 TYR A N 1
ATOM 665 C CA . TYR A 1 84 ? 16.863 10.918 -10.832 1.00 44.91 84 TYR A CA 1
ATOM 666 C C . TYR A 1 84 ? 17.499 12.100 -11.572 1.00 44.91 84 TYR A C 1
ATOM 668 O O . TYR A 1 84 ? 18.722 12.153 -11.637 1.00 44.91 84 TYR A O 1
ATOM 676 N N . SER A 1 85 ? 16.723 13.067 -12.080 1.00 40.44 85 SER A N 1
ATOM 677 C CA . SER A 1 85 ? 17.293 14.240 -12.764 1.00 40.44 85 SER A CA 1
ATOM 678 C C . SER A 1 85 ? 17.815 15.325 -11.815 1.00 40.44 85 SER A C 1
ATOM 680 O O . SER A 1 85 ? 18.560 16.191 -12.254 1.00 40.44 85 SER A O 1
ATOM 682 N N . GLN A 1 86 ? 17.475 15.286 -10.519 1.00 39.16 86 GLN A N 1
ATOM 683 C CA . GLN A 1 86 ? 17.817 16.367 -9.579 1.00 39.16 86 GLN A CA 1
ATOM 684 C C . GLN A 1 86 ? 19.001 16.079 -8.643 1.00 39.16 86 GLN A C 1
ATOM 686 O O . GLN A 1 86 ? 19.343 16.920 -7.818 1.00 39.16 86 GLN A O 1
ATOM 691 N N . LEU A 1 87 ? 19.659 14.922 -8.764 1.00 45.81 87 LEU A N 1
ATOM 692 C CA . LEU A 1 87 ? 20.801 14.567 -7.904 1.00 45.81 87 LEU A CA 1
ATOM 693 C C . LEU A 1 87 ? 22.166 14.637 -8.610 1.00 45.81 87 LEU A C 1
ATOM 695 O O . LEU A 1 87 ? 23.179 14.371 -7.978 1.00 45.81 87 LEU A O 1
ATOM 699 N N . GLY A 1 88 ? 22.211 15.026 -9.889 1.00 40.59 88 GLY A N 1
ATOM 700 C CA . GLY A 1 88 ? 23.453 15.108 -10.675 1.00 40.59 88 GLY A CA 1
ATOM 701 C C . GLY A 1 88 ? 24.081 16.504 -10.799 1.00 40.59 88 GLY A C 1
ATOM 702 O O . GLY A 1 88 ? 25.010 16.660 -11.579 1.00 40.59 88 GLY A O 1
ATOM 703 N N . GLY A 1 89 ? 23.570 17.525 -10.098 1.00 41.78 89 GLY A N 1
ATOM 704 C CA . GLY A 1 89 ? 23.850 18.934 -10.428 1.00 41.78 89 GLY A CA 1
ATOM 705 C C . GLY A 1 89 ? 24.631 19.772 -9.411 1.00 41.78 89 GLY A C 1
ATOM 706 O O . GLY A 1 89 ? 24.634 20.989 -9.547 1.00 41.78 89 GLY A O 1
ATOM 707 N N . ARG A 1 90 ? 25.254 19.200 -8.373 1.00 44.03 90 ARG A N 1
ATOM 708 C CA . ARG A 1 90 ? 26.083 19.985 -7.432 1.00 44.03 90 ARG A CA 1
ATOM 709 C C . ARG A 1 90 ? 27.336 19.231 -7.008 1.00 44.03 90 ARG A C 1
ATOM 711 O O . ARG A 1 90 ? 27.444 18.798 -5.867 1.00 44.03 90 ARG A O 1
ATOM 718 N N . GLN A 1 91 ? 28.278 19.070 -7.936 1.00 45.09 91 GLN A N 1
ATOM 719 C CA . GLN A 1 91 ? 29.671 18.777 -7.586 1.00 45.09 91 GLN A CA 1
ATOM 720 C C . GLN A 1 91 ? 30.635 19.070 -8.740 1.00 45.09 91 GLN A C 1
ATOM 722 O O . GLN A 1 91 ? 31.368 18.201 -9.181 1.00 45.09 91 GLN A O 1
ATOM 727 N N . THR A 1 92 ? 30.651 20.319 -9.198 1.00 43.97 92 THR A N 1
ATOM 728 C CA . THR A 1 92 ? 31.826 20.946 -9.821 1.00 43.97 92 THR A CA 1
ATOM 729 C C . THR A 1 92 ? 31.651 22.456 -9.721 1.00 43.97 92 THR A C 1
ATOM 731 O O . THR A 1 92 ? 30.999 23.047 -10.571 1.00 43.97 92 THR A O 1
ATOM 734 N N . ASP A 1 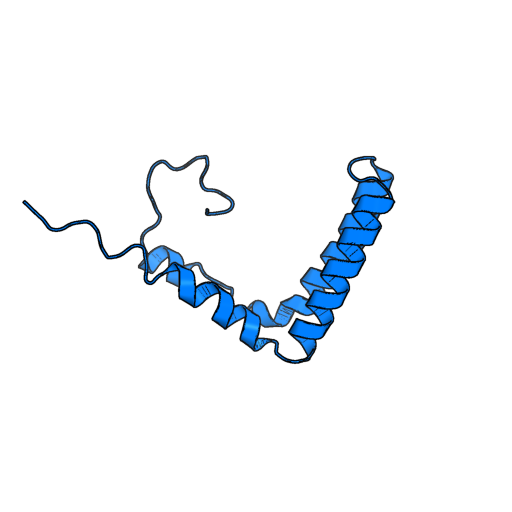93 ? 32.184 23.054 -8.659 1.00 33.81 93 ASP A N 1
ATOM 735 C CA . ASP A 1 93 ? 32.852 24.350 -8.777 1.00 33.81 93 ASP A CA 1
ATOM 736 C C . ASP A 1 93 ? 33.887 24.456 -7.653 1.00 33.81 93 ASP A C 1
ATOM 738 O O . ASP A 1 93 ? 33.569 24.306 -6.469 1.00 33.81 93 ASP A O 1
ATOM 742 N N . ARG A 1 94 ? 35.144 24.576 -8.076 1.00 37.25 94 ARG A N 1
ATOM 743 C CA . ARG A 1 94 ? 36.236 25.164 -7.306 1.00 37.25 94 ARG A CA 1
ATOM 744 C C . ARG A 1 94 ? 36.251 26.646 -7.626 1.00 37.25 94 ARG A C 1
ATOM 746 O O . ARG A 1 94 ? 36.042 26.947 -8.819 1.00 37.25 94 ARG A O 1
#

Secondary structure (DSSP, 8-state):
--TTGGG-SSPPPHHHHHHH--HHHHGGGHHHHHHHHHHHHHHHHHTTSS-HHHHHHHHHHHHHHHHHHHH-TTHHHHHHHTTSTTSSSSS---

pLDDT: mean 81.57, std 19.85, range [33.81, 98.25]

Organism: Citrobacter koseri (NCBI:txid545)

Radius of gyration: 17.76 Å; chains: 1; bounding box: 48×33×34 Å

InterPro domains:
  IPR008948 L-Aspartase-like 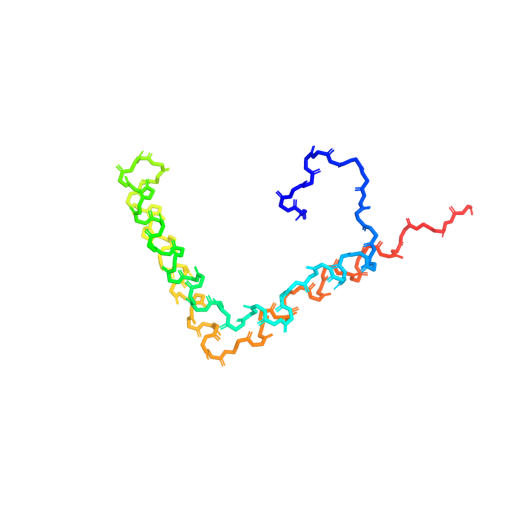[SSF48557] (2-77)
  IPR009049 Argininosuccinate lyase [PTHR43814] (2-70)
  IPR022761 Fumarate lyase, N-terminal [PF00206] (6-78)
  IPR024083 Fumarase/histidase, N-terminal [G3DSA:1.10.275.10] (1-81)